Protein AF-A0A7Z1MGP4-F1 (afdb_monomer)

Structure (mmCIF, N/CA/C/O backbone):
data_AF-A0A7Z1MGP4-F1
#
_entry.id   AF-A0A7Z1MGP4-F1
#
loop_
_atom_site.group_PDB
_atom_site.id
_atom_site.type_symbol
_atom_site.label_atom_id
_atom_site.label_alt_id
_atom_site.label_comp_id
_atom_site.label_asym_id
_atom_site.label_entity_id
_atom_site.label_seq_id
_atom_site.pdbx_PDB_ins_code
_atom_site.Cartn_x
_atom_site.Cartn_y
_atom_site.Cartn_z
_atom_site.occupancy
_atom_site.B_iso_or_equiv
_atom_site.auth_seq_id
_atom_site.auth_comp_id
_atom_site.auth_asym_id
_atom_site.auth_atom_id
_atom_site.pdbx_PDB_model_num
ATOM 1 N N . MET A 1 1 ? 76.697 3.543 12.515 1.00 44.34 1 MET A N 1
ATOM 2 C CA . MET A 1 1 ? 75.907 4.426 11.625 1.00 44.34 1 MET A CA 1
ATOM 3 C C . MET A 1 1 ? 74.511 3.838 11.469 1.00 44.34 1 MET A C 1
ATOM 5 O O . MET A 1 1 ? 74.363 2.781 10.874 1.00 44.34 1 MET A O 1
ATOM 9 N N . MET A 1 2 ? 73.523 4.470 12.107 1.00 43.97 2 MET A N 1
ATOM 10 C CA . MET A 1 2 ? 72.135 4.003 12.245 1.00 43.97 2 MET A CA 1
ATOM 11 C C . MET A 1 2 ? 71.319 4.315 10.981 1.00 43.97 2 MET A C 1
ATOM 13 O O . MET A 1 2 ? 71.377 5.438 10.482 1.00 43.97 2 MET A O 1
ATOM 17 N N . LYS A 1 3 ? 70.528 3.358 10.477 1.00 47.66 3 LYS A N 1
ATOM 18 C CA . LYS A 1 3 ? 69.608 3.583 9.349 1.00 47.66 3 LYS A CA 1
ATOM 19 C C . LYS A 1 3 ? 68.230 2.961 9.613 1.00 47.66 3 LYS A C 1
ATOM 21 O O . LYS A 1 3 ? 68.025 1.773 9.429 1.00 47.66 3 LYS A O 1
ATOM 26 N N . LYS A 1 4 ? 67.336 3.852 10.058 1.00 51.22 4 LYS A N 1
ATOM 27 C CA . LYS A 1 4 ? 65.896 3.991 9.766 1.00 51.22 4 LYS A CA 1
ATOM 28 C C . LYS A 1 4 ? 65.010 2.737 9.876 1.00 51.22 4 LYS A C 1
ATOM 30 O O . LYS A 1 4 ? 64.937 1.922 8.967 1.00 51.22 4 LYS A O 1
ATOM 35 N N . TRP A 1 5 ? 64.249 2.700 10.969 1.00 50.66 5 TRP A N 1
ATOM 36 C CA . TRP A 1 5 ? 63.102 1.824 11.191 1.00 50.66 5 TRP A CA 1
ATOM 37 C C . TRP A 1 5 ? 61.924 2.227 10.295 1.00 50.66 5 TRP A C 1
ATOM 39 O O . TRP A 1 5 ? 61.531 3.393 10.255 1.00 50.66 5 TRP A O 1
ATOM 49 N N . ILE A 1 6 ? 61.374 1.248 9.579 1.00 58.31 6 ILE A N 1
ATOM 50 C CA . ILE A 1 6 ? 60.143 1.355 8.797 1.00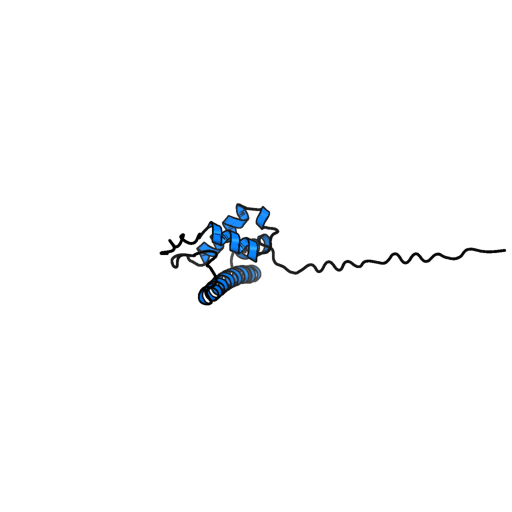 58.31 6 ILE A CA 1
ATOM 51 C C . ILE A 1 6 ? 58.978 1.326 9.790 1.00 58.31 6 ILE A C 1
ATOM 53 O O . ILE A 1 6 ? 58.699 0.294 10.395 1.00 58.31 6 ILE A O 1
ATOM 57 N N . VAL A 1 7 ? 58.306 2.461 9.976 1.00 59.09 7 VAL A N 1
ATOM 58 C CA . VAL A 1 7 ? 57.028 2.509 10.693 1.00 59.09 7 VAL A CA 1
ATOM 59 C C . VAL A 1 7 ? 55.960 1.995 9.730 1.00 59.09 7 VAL A C 1
ATOM 61 O O . VAL A 1 7 ? 55.468 2.733 8.879 1.00 59.09 7 VAL A O 1
ATOM 64 N N . LEU A 1 8 ? 55.641 0.702 9.835 1.00 55.53 8 LEU A N 1
ATOM 65 C CA . LEU A 1 8 ? 54.425 0.123 9.270 1.00 55.53 8 LEU A CA 1
ATOM 66 C C . LEU A 1 8 ? 53.233 0.747 10.011 1.00 55.53 8 LEU A C 1
ATOM 68 O O . LEU A 1 8 ? 52.832 0.292 11.081 1.00 55.53 8 LEU A O 1
ATOM 72 N N . GLY A 1 9 ? 52.681 1.820 9.453 1.00 54.75 9 GLY A N 1
ATOM 73 C CA . GLY A 1 9 ? 51.360 2.295 9.834 1.00 54.75 9 GLY A CA 1
ATOM 74 C C . GLY A 1 9 ? 50.325 1.291 9.343 1.00 54.75 9 GLY A C 1
ATOM 75 O O . GLY A 1 9 ? 49.927 1.345 8.181 1.00 54.75 9 GLY A O 1
ATOM 76 N N . LEU A 1 10 ? 49.899 0.371 10.215 1.00 56.16 10 LEU A N 1
ATOM 77 C CA . LEU A 1 10 ? 48.640 -0.353 10.049 1.00 56.16 10 LEU A CA 1
ATOM 78 C C . LEU A 1 10 ? 47.513 0.688 10.096 1.00 56.16 10 LEU A C 1
ATOM 80 O O . LEU A 1 10 ? 46.954 0.983 11.149 1.00 56.16 10 LEU A O 1
ATOM 84 N N . ALA A 1 11 ? 47.203 1.282 8.945 1.00 61.62 11 ALA A N 1
ATOM 85 C CA . ALA A 1 11 ? 45.916 1.909 8.725 1.00 61.62 11 ALA A CA 1
ATOM 86 C C . ALA A 1 11 ? 44.890 0.779 8.782 1.00 61.62 11 ALA A C 1
ATOM 88 O O . ALA A 1 11 ? 44.711 0.028 7.823 1.00 61.62 11 ALA A O 1
ATOM 89 N N . THR A 1 12 ? 44.304 0.603 9.963 1.00 61.34 12 THR A N 1
ATOM 90 C CA . THR A 1 12 ? 43.199 -0.303 10.228 1.00 61.34 12 THR A CA 1
ATOM 91 C C . THR A 1 12 ? 42.107 0.005 9.215 1.00 61.34 12 THR A C 1
ATOM 93 O O . THR A 1 12 ? 41.378 0.990 9.339 1.00 61.34 12 THR A O 1
ATOM 96 N N . LEU A 1 13 ? 42.043 -0.821 8.172 1.00 58.25 13 LEU A N 1
ATOM 97 C CA . LEU A 1 13 ? 40.920 -0.916 7.260 1.00 58.25 13 LEU A CA 1
ATOM 98 C C . LEU A 1 13 ? 39.720 -1.312 8.119 1.00 58.25 13 LEU A C 1
ATOM 100 O O . LEU A 1 13 ? 39.437 -2.492 8.314 1.00 58.25 13 LEU A O 1
ATOM 104 N N . CYS A 1 14 ? 39.025 -0.320 8.675 1.00 53.53 14 CYS A N 1
ATOM 105 C CA . CYS A 1 14 ? 37.628 -0.470 9.031 1.00 53.53 14 CYS A CA 1
ATOM 106 C C . CYS A 1 14 ? 36.899 -0.731 7.715 1.00 53.53 14 CYS A C 1
ATOM 108 O O . CYS A 1 14 ? 36.381 0.181 7.072 1.00 53.53 14 CYS A O 1
ATOM 110 N N . SER A 1 15 ? 36.911 -1.993 7.294 1.00 56.81 15 SER A N 1
ATOM 111 C CA . SER A 1 15 ? 35.986 -2.550 6.328 1.00 56.81 15 SER A CA 1
ATOM 112 C C . SER A 1 15 ? 34.606 -2.451 6.964 1.00 56.81 15 SER A C 1
ATOM 114 O O . SER A 1 15 ? 34.091 -3.417 7.527 1.00 56.81 15 SER A O 1
ATOM 116 N N . TYR A 1 16 ? 34.029 -1.248 6.928 1.00 59.44 16 TYR A N 1
ATOM 117 C CA . TYR A 1 16 ? 32.603 -1.038 7.079 1.00 59.44 16 TYR A CA 1
ATOM 118 C C . TYR A 1 16 ? 31.972 -1.832 5.950 1.00 59.44 16 TYR A C 1
ATOM 120 O O . TYR A 1 16 ? 31.808 -1.356 4.828 1.00 59.44 16 TYR A O 1
ATOM 128 N N . SER A 1 17 ? 31.682 -3.093 6.242 1.00 58.78 17 SER A N 1
ATOM 129 C CA . SER A 1 17 ? 30.762 -3.876 5.452 1.00 58.78 17 SER A CA 1
ATOM 130 C C . SER A 1 17 ? 29.434 -3.161 5.625 1.00 58.78 17 SER A C 1
ATOM 132 O O . SER A 1 17 ? 28.703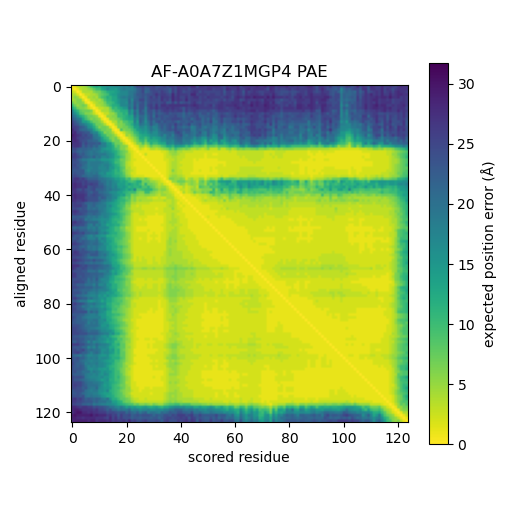 -3.413 6.582 1.00 58.78 17 SER A O 1
ATOM 134 N N . ALA A 1 18 ? 29.160 -2.190 4.754 1.00 60.81 18 ALA A N 1
ATOM 135 C CA . ALA A 1 18 ? 27.813 -1.728 4.534 1.00 60.81 18 ALA A CA 1
ATOM 136 C C . ALA A 1 18 ? 27.066 -2.972 4.062 1.00 60.81 18 ALA A C 1
ATOM 138 O O . ALA A 1 18 ? 27.127 -3.349 2.893 1.00 60.81 18 ALA A O 1
ATOM 139 N N . LEU A 1 19 ? 26.441 -3.674 5.007 1.00 59.75 19 LEU A N 1
ATOM 140 C CA . LEU A 1 19 ? 25.384 -4.615 4.712 1.00 59.75 19 LEU A CA 1
ATOM 141 C C . LEU A 1 19 ? 24.327 -3.767 4.018 1.00 59.75 19 LEU A C 1
ATOM 143 O O . LEU A 1 19 ? 23.497 -3.137 4.670 1.00 59.75 19 LEU A O 1
ATOM 147 N N . ALA A 1 20 ? 24.416 -3.689 2.691 1.00 55.69 20 ALA A N 1
ATOM 148 C CA . ALA A 1 20 ? 23.330 -3.254 1.848 1.00 55.69 20 ALA A CA 1
ATOM 149 C C . ALA A 1 20 ? 22.202 -4.238 2.141 1.00 55.69 20 ALA A C 1
ATOM 151 O O . ALA A 1 20 ? 22.127 -5.325 1.569 1.00 55.69 20 ALA A O 1
ATOM 152 N N . SER A 1 21 ? 21.390 -3.922 3.150 1.00 59.69 21 SER A N 1
ATOM 153 C CA . SER A 1 21 ? 20.214 -4.711 3.442 1.00 59.69 21 SER A CA 1
ATOM 154 C C . SER A 1 21 ? 19.389 -4.651 2.166 1.00 59.69 21 SER A C 1
ATOM 156 O O . SER A 1 21 ? 19.053 -3.550 1.729 1.00 59.69 21 SER A O 1
ATOM 158 N N . ASN A 1 22 ? 19.097 -5.801 1.555 1.00 63.09 22 ASN A N 1
ATOM 159 C CA . ASN A 1 22 ? 18.210 -5.933 0.392 1.00 63.09 22 ASN A CA 1
ATOM 160 C C . ASN A 1 22 ? 16.749 -5.595 0.769 1.00 63.09 22 ASN A C 1
ATOM 162 O O . ASN A 1 22 ? 15.806 -6.304 0.420 1.00 63.09 22 ASN A O 1
ATOM 166 N N . GLN A 1 23 ? 16.546 -4.535 1.551 1.00 80.69 23 GLN A N 1
ATOM 167 C CA . GLN A 1 23 ? 15.245 -4.011 1.894 1.00 80.69 23 GLN A CA 1
ATOM 168 C C . GLN A 1 23 ? 14.719 -3.257 0.683 1.00 80.69 23 GLN A C 1
ATOM 170 O O . GLN A 1 23 ? 15.199 -2.185 0.332 1.00 80.69 23 GLN A O 1
ATOM 175 N N . THR A 1 24 ? 13.713 -3.840 0.041 1.00 91.00 24 THR A N 1
ATOM 176 C CA . THR A 1 24 ? 12.932 -3.157 -0.986 1.00 91.00 24 THR A CA 1
ATOM 177 C C . THR A 1 24 ? 12.312 -1.895 -0.387 1.00 91.00 24 THR A C 1
ATOM 179 O O . THR A 1 24 ? 11.600 -1.959 0.623 1.00 91.00 24 THR A O 1
ATOM 182 N N . THR A 1 25 ? 12.576 -0.754 -1.011 1.00 96.81 25 THR A N 1
ATOM 183 C CA . THR A 1 25 ? 12.013 0.534 -0.601 1.00 96.81 25 THR A CA 1
ATOM 184 C C . THR A 1 25 ? 10.569 0.688 -1.082 1.00 96.81 25 THR A C 1
ATOM 186 O O . THR A 1 25 ? 10.078 -0.100 -1.900 1.00 96.81 25 THR A O 1
ATOM 189 N N . GLY A 1 26 ? 9.871 1.718 -0.601 1.00 96.75 26 GLY A N 1
ATOM 190 C CA . GLY A 1 26 ? 8.543 2.063 -1.106 1.00 96.75 26 GLY A CA 1
ATOM 191 C C . GLY A 1 26 ? 8.552 2.382 -2.607 1.00 96.75 26 GLY A C 1
ATOM 192 O O . GLY A 1 26 ? 7.700 1.921 -3.362 1.00 96.75 26 GLY A O 1
ATOM 193 N N . GLY A 1 27 ? 9.570 3.101 -3.082 1.00 97.00 27 GLY A N 1
ATOM 194 C CA . GLY A 1 27 ? 9.725 3.411 -4.502 1.00 97.00 27 GLY A CA 1
ATOM 195 C C . GLY A 1 27 ? 9.898 2.151 -5.348 1.00 97.00 27 GLY A C 1
ATOM 196 O O . GLY A 1 27 ? 9.258 2.011 -6.390 1.00 97.00 27 GLY A O 1
ATOM 197 N N . GLN A 1 28 ? 10.701 1.195 -4.876 1.00 96.62 28 GLN A N 1
ATOM 198 C CA . GLN A 1 28 ? 10.934 -0.051 -5.600 1.00 96.62 28 GLN A CA 1
ATOM 199 C C . GLN A 1 28 ? 9.676 -0.925 -5.682 1.00 96.62 28 GLN A C 1
ATOM 201 O O . GLN A 1 28 ? 9.400 -1.485 -6.742 1.00 96.62 28 GLN A O 1
ATOM 206 N N . LEU A 1 29 ? 8.872 -0.995 -4.616 1.00 97.12 29 LEU A N 1
ATOM 207 C CA . LEU A 1 29 ? 7.580 -1.682 -4.673 1.00 97.12 29 LEU A CA 1
ATOM 208 C C . LEU A 1 29 ? 6.609 -0.977 -5.636 1.00 97.12 29 LEU A C 1
ATOM 210 O O . LEU A 1 29 ? 5.923 -1.649 -6.399 1.00 97.12 29 LEU A O 1
ATOM 214 N N . ALA A 1 30 ? 6.580 0.359 -5.673 1.00 97.25 30 ALA A N 1
ATOM 215 C CA . ALA A 1 30 ? 5.737 1.092 -6.621 1.00 97.25 30 ALA A CA 1
ATOM 216 C C . ALA A 1 30 ? 6.109 0.802 -8.086 1.00 97.25 30 ALA A C 1
ATOM 218 O O . ALA A 1 30 ? 5.215 0.673 -8.920 1.00 97.25 30 ALA A O 1
ATOM 219 N N . ILE A 1 31 ? 7.402 0.633 -8.389 1.00 95.94 31 ILE A N 1
ATOM 220 C CA . ILE A 1 31 ? 7.871 0.183 -9.711 1.00 95.94 31 ILE A CA 1
ATOM 221 C C . ILE A 1 31 ? 7.309 -1.205 -10.033 1.00 95.94 31 ILE A C 1
ATOM 223 O O . ILE A 1 31 ? 6.848 -1.429 -11.150 1.00 95.94 31 ILE A O 1
ATOM 227 N N . TRP A 1 32 ? 7.306 -2.128 -9.065 1.00 95.94 32 TRP A N 1
ATOM 228 C CA . TRP A 1 32 ? 6.751 -3.469 -9.270 1.00 95.94 32 TRP A CA 1
ATOM 229 C C . TRP A 1 32 ? 5.258 -3.422 -9.597 1.00 95.94 32 TRP A C 1
ATOM 231 O O . TRP A 1 32 ? 4.794 -4.124 -10.489 1.00 95.94 32 TRP A O 1
ATOM 241 N N . CYS A 1 33 ? 4.522 -2.551 -8.909 1.00 95.94 33 CYS A N 1
ATOM 242 C CA . CYS A 1 33 ? 3.089 -2.362 -9.111 1.00 95.94 33 CYS A CA 1
ATOM 243 C C . CYS A 1 33 ? 2.737 -1.679 -10.441 1.00 95.94 33 CYS A C 1
ATOM 245 O O . CYS A 1 33 ? 1.604 -1.771 -10.897 1.00 95.94 33 CYS A O 1
ATOM 247 N N . GLN A 1 34 ? 3.692 -0.986 -11.062 1.00 95.44 34 GLN A N 1
ATOM 248 C CA . GLN A 1 34 ? 3.517 -0.263 -12.325 1.00 95.44 34 GLN A CA 1
ATOM 249 C C . GLN A 1 34 ? 4.141 -1.004 -13.508 1.00 95.44 34 GLN A C 1
ATOM 251 O O . GLN A 1 34 ? 4.396 -0.390 -14.546 1.00 95.44 34 GLN A O 1
ATOM 256 N N . ALA A 1 35 ? 4.431 -2.298 -13.365 1.00 85.69 35 ALA A N 1
ATOM 257 C CA . ALA A 1 35 ? 5.195 -3.068 -14.334 1.00 85.69 35 ALA A CA 1
ATOM 258 C C . ALA A 1 35 ? 4.430 -3.368 -15.639 1.00 85.69 35 ALA A C 1
ATOM 260 O O . ALA A 1 35 ? 4.464 -4.487 -16.109 1.00 85.69 35 ALA A O 1
ATOM 261 N N . GLY A 1 36 ? 3.800 -2.382 -16.283 1.00 76.69 36 GLY A N 1
ATOM 262 C CA . GLY A 1 36 ? 3.359 -2.426 -17.679 1.00 76.69 36 GLY A CA 1
ATOM 263 C C . GLY A 1 36 ? 2.541 -3.666 -18.082 1.00 76.69 36 GLY A C 1
ATOM 264 O O . GLY A 1 36 ? 1.917 -4.313 -17.253 1.00 76.69 36 GLY A O 1
ATOM 265 N N . PRO A 1 37 ? 2.500 -4.019 -19.378 1.00 74.56 37 PRO A N 1
ATOM 266 C CA . PRO A 1 37 ? 1.702 -5.151 -19.833 1.00 74.56 37 PRO A CA 1
ATOM 267 C C . PRO A 1 37 ? 2.323 -6.493 -19.414 1.00 74.56 37 PRO A C 1
ATOM 269 O O . PRO A 1 37 ? 3.515 -6.733 -19.637 1.00 74.56 37 PRO A O 1
ATOM 272 N N . LEU A 1 38 ? 1.474 -7.399 -18.919 1.00 80.69 38 LEU A N 1
ATOM 273 C CA . LEU A 1 38 ? 1.795 -8.770 -18.490 1.00 80.69 38 LEU A CA 1
ATOM 274 C C . LEU A 1 38 ? 2.379 -9.678 -19.584 1.00 80.69 38 LEU A C 1
ATOM 276 O O . LEU A 1 38 ? 2.951 -10.722 -19.282 1.00 80.69 38 LEU A O 1
ATOM 280 N N . SER A 1 39 ? 2.273 -9.281 -20.856 1.00 71.25 39 SER A N 1
ATOM 281 C CA . SER A 1 39 ? 2.836 -10.019 -22.001 1.00 71.25 39 SER A CA 1
ATOM 282 C C . SER A 1 39 ? 4.353 -10.235 -21.918 1.00 71.25 39 SER A C 1
ATOM 284 O O . SER A 1 39 ? 4.887 -11.120 -22.583 1.00 71.25 39 SER A O 1
ATOM 286 N N . LYS A 1 40 ? 5.064 -9.450 -21.097 1.00 83.38 40 LYS A N 1
ATOM 287 C CA . LYS A 1 40 ? 6.493 -9.639 -20.831 1.00 83.38 40 LYS A CA 1
ATOM 288 C C . LYS A 1 40 ? 6.675 -10.466 -19.550 1.00 83.38 40 LYS A C 1
ATOM 290 O O . LYS A 1 40 ? 6.238 -10.014 -18.493 1.00 83.38 40 LYS A O 1
ATOM 295 N N . PRO A 1 41 ? 7.400 -11.602 -19.572 1.00 86.69 41 PRO A N 1
ATOM 296 C CA . PRO A 1 41 ? 7.592 -12.441 -18.381 1.00 86.69 41 PRO A CA 1
ATOM 297 C C . PRO A 1 41 ? 8.159 -11.695 -17.163 1.00 86.69 41 PRO A C 1
ATOM 299 O O . PRO A 1 41 ? 7.775 -11.957 -16.025 1.00 86.69 41 PRO A O 1
ATOM 302 N N . HIS A 1 42 ? 9.051 -10.725 -17.394 1.00 88.44 42 HIS A N 1
ATOM 303 C CA . HIS A 1 42 ? 9.591 -9.874 -16.333 1.00 88.44 42 HIS A CA 1
ATOM 304 C C . HIS A 1 42 ? 8.504 -9.032 -15.649 1.00 88.44 42 HIS A C 1
ATOM 306 O O . HIS A 1 42 ? 8.456 -8.969 -14.424 1.00 88.44 42 HIS A O 1
ATOM 312 N N . ASN A 1 43 ? 7.602 -8.449 -16.436 1.00 88.75 43 ASN A N 1
ATOM 313 C CA . ASN A 1 43 ? 6.495 -7.635 -15.949 1.00 88.75 43 ASN A CA 1
ATOM 314 C C . ASN A 1 43 ? 5.513 -8.465 -15.120 1.00 88.75 43 ASN A C 1
ATOM 316 O O . ASN A 1 43 ? 5.163 -8.064 -14.016 1.00 88.75 43 ASN A O 1
ATOM 320 N N . ALA A 1 44 ? 5.169 -9.667 -15.593 1.00 88.88 44 ALA A N 1
ATOM 321 C CA . ALA A 1 44 ? 4.315 -10.590 -14.848 1.00 88.88 44 ALA A CA 1
ATOM 322 C C . ALA A 1 44 ? 4.898 -10.955 -13.474 1.00 88.88 44 ALA A C 1
ATOM 324 O O . ALA A 1 44 ? 4.179 -10.997 -12.477 1.00 88.88 44 ALA A O 1
ATOM 325 N N . ARG A 1 45 ? 6.220 -11.160 -13.394 1.00 92.00 45 ARG A N 1
ATOM 326 C CA . ARG A 1 45 ? 6.903 -11.408 -12.117 1.00 92.00 45 ARG A CA 1
ATOM 327 C C . ARG A 1 45 ? 6.830 -10.203 -11.179 1.00 92.00 45 ARG A C 1
ATOM 329 O O . ARG A 1 45 ? 6.621 -10.387 -9.982 1.00 92.00 45 ARG A O 1
ATOM 336 N N . LEU A 1 46 ? 7.043 -8.996 -11.697 1.00 93.62 46 LEU A N 1
ATOM 337 C CA . LEU A 1 46 ? 6.992 -7.771 -10.901 1.00 93.62 46 LEU A CA 1
ATOM 338 C C . LEU A 1 46 ? 5.574 -7.488 -10.391 1.00 93.62 46 LEU A C 1
ATOM 340 O O . LEU A 1 46 ? 5.392 -7.271 -9.194 1.00 93.62 46 LEU A O 1
ATOM 344 N N . GLU A 1 47 ? 4.572 -7.581 -11.262 1.00 91.31 47 GLU A N 1
ATOM 345 C CA . GLU A 1 47 ? 3.171 -7.382 -10.892 1.00 91.31 47 GLU A CA 1
ATOM 346 C C . GLU A 1 47 ? 2.709 -8.432 -9.872 1.00 91.31 47 GLU A C 1
ATOM 348 O O . GLU A 1 47 ? 2.118 -8.087 -8.848 1.00 91.31 47 GLU A O 1
ATOM 353 N N . GLY A 1 48 ? 3.057 -9.706 -10.087 1.00 93.06 48 GLY A N 1
ATOM 354 C CA . GLY A 1 48 ? 2.807 -10.774 -9.117 1.00 93.06 48 GLY A CA 1
ATOM 355 C C . GLY A 1 48 ? 3.487 -10.512 -7.769 1.00 93.06 48 GLY A C 1
ATOM 356 O O . GLY A 1 48 ? 2.883 -10.729 -6.721 1.00 93.06 48 GLY A O 1
ATOM 357 N N . GLY A 1 49 ? 4.711 -9.975 -7.784 1.00 95.06 49 GLY A N 1
ATOM 358 C CA . GLY A 1 49 ? 5.430 -9.555 -6.581 1.00 95.06 49 GLY A CA 1
ATOM 359 C C . GLY A 1 49 ? 4.737 -8.414 -5.831 1.00 95.06 49 GLY A C 1
ATOM 360 O O . GLY A 1 49 ? 4.615 -8.479 -4.609 1.00 95.06 49 GLY A O 1
ATOM 361 N N . CYS A 1 50 ? 4.244 -7.395 -6.542 1.00 96.69 50 CYS A N 1
ATOM 362 C CA . CYS A 1 50 ? 3.464 -6.313 -5.937 1.00 96.69 50 CYS A CA 1
ATOM 363 C C . CYS A 1 50 ? 2.160 -6.832 -5.317 1.00 96.69 50 CYS A C 1
ATOM 365 O O . CYS A 1 50 ? 1.894 -6.582 -4.139 1.00 96.69 50 CYS A O 1
ATOM 367 N N . ASN A 1 51 ? 1.370 -7.582 -6.092 1.00 95.88 51 ASN A N 1
ATOM 368 C CA . ASN A 1 51 ? 0.085 -8.109 -5.641 1.00 95.88 51 ASN A CA 1
ATOM 369 C C . ASN A 1 51 ? 0.249 -9.036 -4.437 1.00 95.88 51 ASN A C 1
ATOM 371 O O . ASN A 1 51 ? -0.422 -8.844 -3.424 1.00 95.88 51 ASN A O 1
ATOM 375 N N . GLY A 1 52 ? 1.187 -9.984 -4.515 1.00 96.25 52 GLY A N 1
ATOM 376 C CA . GLY A 1 52 ? 1.476 -10.904 -3.419 1.00 96.25 52 GLY A CA 1
ATOM 377 C C . GLY A 1 52 ? 1.935 -10.178 -2.156 1.00 96.25 52 GLY A C 1
ATOM 378 O O . GLY A 1 52 ? 1.480 -10.509 -1.063 1.00 96.25 52 GLY A O 1
ATOM 379 N N . TYR A 1 53 ? 2.778 -9.148 -2.291 1.00 97.56 53 TYR A N 1
ATOM 380 C CA . TYR A 1 53 ? 3.222 -8.364 -1.142 1.00 97.56 53 TYR A CA 1
ATOM 381 C C . TYR A 1 53 ? 2.070 -7.600 -0.476 1.00 97.56 53 TYR A C 1
ATOM 383 O O . TYR A 1 53 ? 1.919 -7.677 0.742 1.00 97.56 53 TYR A O 1
ATOM 391 N N . LEU A 1 54 ? 1.250 -6.876 -1.247 1.00 97.75 54 LEU A N 1
ATOM 392 C CA . LEU A 1 54 ? 0.136 -6.099 -0.690 1.00 97.75 54 LEU A CA 1
ATOM 393 C C . LEU A 1 54 ? -0.938 -6.998 -0.070 1.00 97.75 54 LEU A C 1
ATOM 395 O O . LEU A 1 54 ? -1.423 -6.696 1.018 1.00 97.75 54 LEU A O 1
ATOM 399 N N . MET A 1 55 ? -1.274 -8.112 -0.723 1.00 97.38 55 MET A N 1
ATOM 400 C CA . MET A 1 55 ? -2.227 -9.090 -0.198 1.00 97.38 55 MET A CA 1
ATOM 401 C C . MET A 1 55 ? -1.717 -9.704 1.109 1.00 97.38 55 MET A C 1
ATOM 403 O O . MET A 1 55 ? -2.397 -9.611 2.127 1.00 97.38 55 MET A O 1
ATOM 407 N N . GLY A 1 56 ? -0.483 -10.220 1.123 1.00 97.62 56 GLY A N 1
ATOM 408 C CA . GLY A 1 56 ? 0.104 -10.808 2.327 1.00 97.62 56 GLY A CA 1
ATOM 409 C C . GLY A 1 56 ? 0.260 -9.802 3.472 1.00 97.62 56 GLY A C 1
ATOM 410 O O . GLY A 1 56 ? 0.076 -10.158 4.634 1.00 97.62 56 GLY A O 1
ATOM 411 N N . PHE A 1 57 ? 0.545 -8.532 3.164 1.00 97.94 57 PHE A N 1
ATOM 412 C CA . PHE A 1 57 ? 0.592 -7.460 4.159 1.00 97.94 57 PHE A CA 1
ATOM 413 C C . PHE A 1 57 ? -0.779 -7.221 4.812 1.00 97.94 57 PHE A C 1
ATOM 415 O O . PHE A 1 57 ? -0.871 -7.147 6.038 1.00 97.94 57 PHE A O 1
ATOM 422 N N . ILE A 1 58 ? -1.843 -7.133 4.007 1.00 97.69 58 ILE A N 1
ATOM 423 C CA . ILE A 1 58 ? -3.217 -6.920 4.488 1.00 97.69 58 ILE A CA 1
ATOM 424 C C . ILE A 1 58 ? -3.709 -8.129 5.289 1.00 97.69 58 ILE A C 1
ATOM 426 O O . ILE A 1 58 ? -4.269 -7.955 6.368 1.00 97.69 58 ILE A O 1
ATOM 430 N N . GLU A 1 59 ? 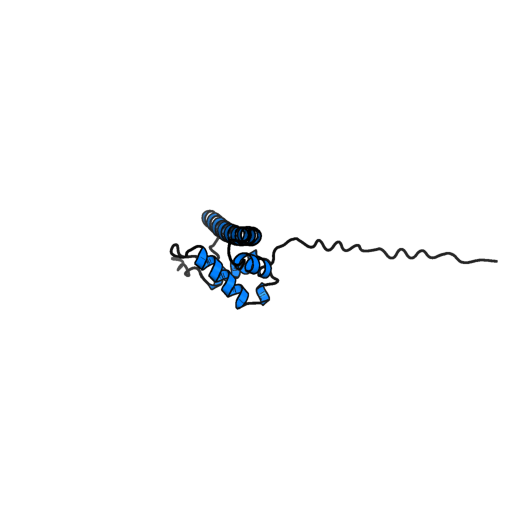-3.459 -9.349 4.815 1.00 97.50 59 GLU A N 1
ATOM 431 C CA . GLU A 1 59 ? -3.829 -10.569 5.539 1.00 97.50 59 GLU A CA 1
ATOM 432 C C . GLU A 1 59 ? -3.094 -10.672 6.876 1.00 97.50 59 GLU A C 1
ATOM 434 O O . GLU A 1 59 ? -3.719 -10.923 7.904 1.00 97.50 59 GLU A O 1
ATOM 439 N N . SER A 1 60 ? -1.785 -10.396 6.898 1.00 97.88 60 SER A N 1
ATOM 440 C CA . SER A 1 60 ? -0.991 -10.376 8.137 1.00 97.88 60 SER A CA 1
ATOM 441 C C . SER A 1 60 ? -1.529 -9.358 9.145 1.00 97.88 60 SER A C 1
ATOM 443 O O . SER A 1 60 ? -1.565 -9.620 10.347 1.00 97.88 60 SER A O 1
ATOM 445 N N . HIS A 1 61 ? -1.978 -8.197 8.663 1.00 97.19 61 HIS A N 1
ATOM 446 C CA . HIS A 1 61 ? -2.638 -7.193 9.493 1.00 97.19 61 HIS A CA 1
ATOM 447 C C . HIS A 1 61 ? -3.991 -7.685 10.028 1.00 97.19 61 HIS A C 1
ATOM 449 O O . HIS A 1 61 ? -4.252 -7.530 11.219 1.00 97.19 61 HIS A O 1
ATOM 455 N N . GLY A 1 62 ? -4.803 -8.353 9.205 1.00 96.25 62 GLY A N 1
ATOM 456 C CA . GLY A 1 62 ? -6.042 -9.006 9.638 1.00 96.25 62 GLY A CA 1
ATOM 457 C C . GLY A 1 62 ? -5.813 -10.083 10.706 1.00 96.25 62 GLY A C 1
ATOM 458 O O . GLY A 1 62 ? -6.490 -10.086 11.733 1.00 96.25 62 GLY A O 1
ATOM 459 N N . PHE A 1 63 ? -4.803 -10.943 10.533 1.00 97.94 63 PHE A N 1
ATOM 460 C CA . PHE A 1 63 ? -4.406 -11.924 11.551 1.00 97.94 63 PHE A CA 1
ATOM 461 C C . PHE A 1 63 ? -3.968 -11.255 12.856 1.00 97.94 63 PHE A C 1
ATOM 463 O O . PHE A 1 63 ? -4.354 -11.699 13.935 1.00 97.94 63 PHE A O 1
ATOM 470 N N . SER A 1 64 ? -3.202 -10.166 12.769 1.00 96.94 64 SER A N 1
ATOM 471 C CA . SER A 1 64 ? -2.795 -9.385 13.940 1.00 96.94 64 SER A CA 1
ATOM 472 C C . SER A 1 64 ? -4.002 -8.817 14.698 1.00 96.94 64 SER A C 1
ATOM 474 O O . SER A 1 64 ? -4.045 -8.899 15.927 1.00 96.94 64 SER A O 1
ATOM 476 N N . GLN A 1 65 ? -5.017 -8.314 13.989 1.00 95.62 65 GLN A N 1
ATOM 477 C CA . GLN A 1 65 ? -6.268 -7.852 14.600 1.00 95.62 65 GLN A CA 1
ATOM 478 C C . GLN A 1 65 ? -7.054 -8.988 15.261 1.00 95.62 65 GLN A C 1
ATOM 480 O O . GLN A 1 65 ? -7.567 -8.817 16.365 1.00 95.62 65 GLN A O 1
ATOM 485 N N . ALA A 1 66 ? -7.108 -10.166 14.634 1.00 95.44 66 ALA A N 1
ATOM 486 C CA . ALA A 1 66 ? -7.756 -11.344 15.214 1.00 95.44 66 ALA A CA 1
ATOM 487 C C . ALA A 1 66 ? -7.090 -11.806 16.527 1.00 95.44 66 ALA A C 1
ATOM 489 O O . ALA A 1 66 ? -7.732 -12.454 17.349 1.00 95.44 66 ALA A O 1
ATOM 490 N N . GLN A 1 67 ? -5.825 -11.435 16.754 1.00 97.12 67 GLN A N 1
ATOM 491 C CA . GLN A 1 67 ? -5.104 -11.646 18.015 1.00 97.12 67 GLN A CA 1
ATOM 492 C C . GLN A 1 67 ? -5.327 -10.526 19.050 1.00 97.12 67 GLN A C 1
ATOM 494 O O . GLN A 1 67 ? -4.715 -10.544 20.114 1.00 97.12 67 GLN A O 1
ATOM 499 N N . GLY A 1 68 ? -6.195 -9.552 18.762 1.00 94.94 68 GLY A N 1
ATOM 500 C CA . GLY A 1 68 ? -6.542 -8.453 19.665 1.00 94.94 68 GLY A CA 1
ATOM 501 C C . GLY A 1 68 ? -5.689 -7.192 19.511 1.00 94.94 68 GLY A C 1
ATOM 502 O O . GLY A 1 68 ? -5.857 -6.254 20.291 1.00 94.94 68 GLY A O 1
ATOM 503 N N . ASN A 1 69 ? -4.791 -7.125 18.521 1.00 94.62 69 ASN A N 1
ATOM 504 C CA . ASN A 1 69 ? -4.052 -5.892 18.248 1.00 94.62 69 ASN A CA 1
ATOM 505 C C . ASN A 1 69 ? -4.960 -4.836 17.603 1.00 94.62 69 ASN A C 1
ATOM 507 O O . ASN A 1 69 ? -5.854 -5.147 16.816 1.00 94.62 69 ASN A O 1
ATOM 511 N N . ALA A 1 70 ? -4.702 -3.562 17.902 1.00 94.19 70 ALA A N 1
ATOM 512 C CA . ALA A 1 70 ? -5.472 -2.459 17.339 1.00 94.19 70 ALA A CA 1
ATOM 513 C C . ALA A 1 70 ? -5.289 -2.344 15.814 1.00 94.19 70 ALA A C 1
ATOM 515 O O . ALA A 1 70 ? -4.173 -2.410 15.290 1.00 94.19 70 ALA A O 1
ATOM 516 N N . ALA A 1 71 ? -6.392 -2.106 15.103 1.00 95.50 71 ALA A N 1
ATOM 517 C CA . ALA A 1 71 ? -6.381 -1.876 13.666 1.00 95.50 71 ALA A CA 1
ATOM 518 C C . ALA A 1 71 ? -5.710 -0.535 13.327 1.00 95.50 71 ALA A C 1
ATOM 520 O O . ALA A 1 71 ? -6.185 0.531 13.712 1.00 95.50 71 ALA A O 1
ATOM 521 N N . LEU A 1 72 ? -4.611 -0.585 12.571 1.00 96.69 72 LEU A N 1
ATOM 522 C CA . LEU A 1 72 ? -3.975 0.622 12.024 1.00 96.69 72 LEU A CA 1
ATOM 523 C C . LEU A 1 72 ? -4.798 1.283 10.899 1.00 96.69 72 LEU A C 1
ATOM 525 O O . LEU A 1 72 ? -4.771 2.500 10.757 1.00 96.69 72 LEU A O 1
ATOM 529 N N . PHE A 1 73 ? -5.512 0.493 10.097 1.00 97.56 73 PHE A N 1
ATOM 530 C CA . PHE A 1 73 ? -6.336 0.934 8.968 1.00 97.56 73 PHE A CA 1
ATOM 531 C C . PHE A 1 73 ? -7.504 -0.042 8.766 1.00 97.56 73 PHE A C 1
ATOM 533 O O . PHE A 1 73 ? -7.430 -1.186 9.213 1.00 97.56 73 PHE A O 1
ATOM 540 N N . CYS A 1 74 ? -8.571 0.402 8.101 1.00 96.81 74 CYS A N 1
ATOM 541 C CA . CYS A 1 74 ? -9.815 -0.353 7.945 1.00 96.81 74 CYS A CA 1
ATOM 542 C C . CYS A 1 74 ? -10.287 -0.305 6.489 1.00 96.81 74 CYS A C 1
ATOM 544 O O . CYS A 1 74 ? -11.004 0.612 6.093 1.00 96.81 74 CYS A O 1
ATOM 546 N N . ILE A 1 75 ? -9.860 -1.283 5.687 1.00 96.81 75 ILE A N 1
ATOM 547 C CA . ILE A 1 75 ? -10.221 -1.373 4.266 1.00 96.81 75 ILE A CA 1
ATOM 548 C C . ILE A 1 75 ? -11.651 -1.928 4.150 1.00 96.81 75 ILE A C 1
ATOM 550 O O . ILE A 1 75 ? -11.889 -3.020 4.662 1.00 96.81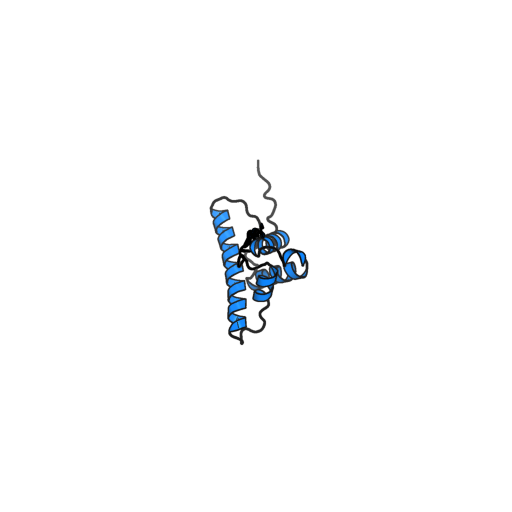 75 ILE A O 1
ATOM 554 N N . PRO A 1 76 ? -12.594 -1.229 3.493 1.00 96.44 76 PRO A N 1
ATOM 555 C CA . PRO A 1 76 ? -13.925 -1.774 3.234 1.00 96.44 76 PRO A CA 1
ATOM 556 C C . PRO A 1 76 ? -13.874 -3.019 2.338 1.00 96.44 76 PRO A C 1
ATOM 558 O O . PRO A 1 76 ? -13.107 -3.052 1.376 1.00 96.44 76 PRO A O 1
ATOM 561 N N . ASP A 1 77 ? -14.760 -3.989 2.578 1.00 94.75 77 ASP A N 1
ATOM 562 C CA . ASP A 1 77 ? -14.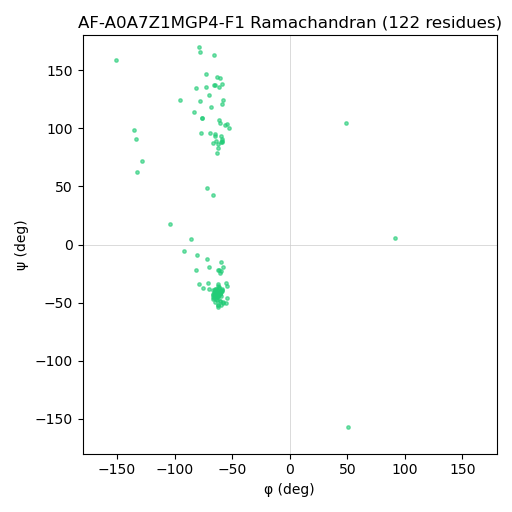845 -5.229 1.783 1.00 94.75 77 ASP A CA 1
ATOM 563 C C . ASP A 1 77 ? -15.137 -4.978 0.294 1.00 94.75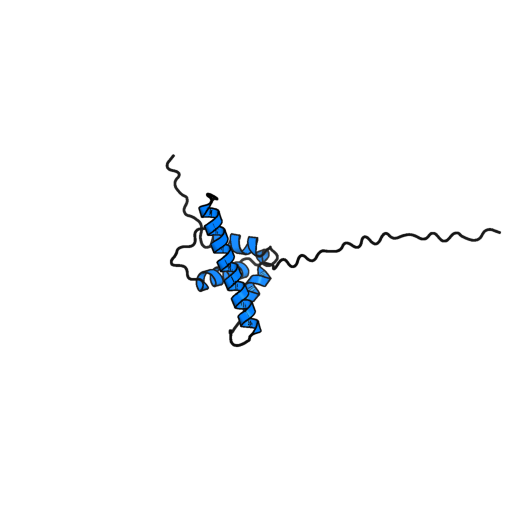 77 ASP A C 1
ATOM 565 O O . ASP A 1 77 ? -14.806 -5.796 -0.562 1.00 94.75 77 ASP A O 1
ATOM 569 N N . SER A 1 78 ? -15.732 -3.827 -0.033 1.00 96.38 78 SER A N 1
ATOM 570 C CA . SER A 1 78 ? -16.000 -3.414 -1.412 1.00 96.38 78 SER A CA 1
ATOM 571 C C . SER A 1 78 ? -14.745 -3.017 -2.195 1.00 96.38 78 SER A C 1
ATOM 573 O O . SER A 1 78 ? -14.836 -2.856 -3.408 1.00 96.38 78 SER A O 1
ATOM 575 N N . VAL A 1 79 ? -13.592 -2.823 -1.538 1.00 97.19 79 VAL A N 1
ATOM 576 C CA . VAL A 1 79 ? -12.357 -2.376 -2.196 1.00 97.19 79 VAL A CA 1
ATOM 577 C C . VAL A 1 79 ? -11.622 -3.558 -2.832 1.00 97.19 79 VAL A C 1
ATOM 579 O O . VAL A 1 79 ? -11.056 -4.444 -2.175 1.00 97.19 79 VAL A O 1
ATOM 582 N N . SER A 1 80 ? -11.561 -3.530 -4.158 1.00 97.00 80 SER A N 1
ATOM 583 C CA . SER A 1 80 ? -10.863 -4.522 -4.967 1.00 97.00 80 SER A CA 1
ATOM 584 C C . SER A 1 80 ? -9.345 -4.506 -4.740 1.00 97.00 80 SER A C 1
ATOM 586 O O . SER A 1 80 ? -8.756 -3.557 -4.215 1.00 97.00 80 SER A O 1
ATOM 588 N N . GLN A 1 81 ? -8.669 -5.578 -5.157 1.00 94.25 81 GLN A N 1
ATOM 589 C CA . GLN A 1 81 ? -7.205 -5.631 -5.125 1.00 94.25 81 GLN A CA 1
ATOM 590 C C . GLN A 1 81 ? -6.578 -4.554 -6.028 1.00 94.25 81 GLN A C 1
ATOM 592 O O . GLN A 1 81 ? -5.600 -3.918 -5.640 1.00 94.25 81 GLN A O 1
ATOM 597 N N . THR A 1 82 ? -7.163 -4.299 -7.200 1.00 94.88 82 THR A N 1
ATOM 598 C CA . THR A 1 82 ? -6.696 -3.262 -8.131 1.00 94.88 82 THR A CA 1
ATOM 599 C C . THR A 1 82 ? -6.777 -1.869 -7.511 1.00 94.88 82 THR A C 1
ATOM 601 O O . THR A 1 82 ? -5.823 -1.101 -7.615 1.00 94.88 82 THR A O 1
ATOM 604 N N . GLU A 1 83 ? -7.861 -1.549 -6.801 1.00 97.38 83 GLU A N 1
ATOM 605 C CA . GLU A 1 83 ? -7.990 -0.267 -6.096 1.00 97.38 83 GLU A CA 1
ATOM 606 C C . GLU A 1 83 ? -6.957 -0.121 -4.974 1.00 97.38 83 GLU A C 1
ATOM 608 O O . GLU A 1 83 ? -6.381 0.955 -4.806 1.00 97.38 83 GLU A O 1
ATOM 613 N N . ARG A 1 84 ? -6.649 -1.201 -4.244 1.00 97.00 84 ARG A N 1
ATOM 614 C CA . ARG A 1 84 ? -5.586 -1.208 -3.222 1.00 97.00 84 ARG A CA 1
ATOM 615 C C . ARG A 1 84 ? -4.208 -0.933 -3.823 1.00 97.00 84 ARG A C 1
ATOM 617 O O . ARG A 1 84 ? -3.462 -0.108 -3.293 1.00 97.00 84 ARG A O 1
ATOM 624 N N . VAL A 1 85 ? -3.883 -1.580 -4.942 1.00 97.25 85 VAL A N 1
ATOM 625 C CA . VAL A 1 85 ? -2.638 -1.340 -5.689 1.00 97.25 85 VAL A CA 1
ATOM 626 C C . VAL A 1 85 ? -2.571 0.112 -6.167 1.00 97.25 85 VAL A C 1
ATOM 628 O O . VAL A 1 85 ? -1.570 0.792 -5.931 1.00 97.25 85 VAL A O 1
ATOM 631 N N . GLN A 1 86 ? -3.646 0.616 -6.779 1.00 98.00 86 GLN A N 1
ATOM 632 C CA . GLN A 1 86 ? -3.693 1.987 -7.284 1.00 98.00 86 GLN A CA 1
ATOM 633 C C . GLN A 1 86 ? -3.569 3.016 -6.155 1.00 98.00 86 GLN A C 1
ATOM 635 O O . GLN A 1 86 ? -2.822 3.983 -6.286 1.00 98.00 86 GLN A O 1
ATOM 640 N N . THR A 1 87 ? -4.220 2.769 -5.014 1.00 98.19 87 THR A N 1
ATOM 641 C CA . THR A 1 87 ? -4.101 3.596 -3.803 1.00 98.19 87 THR A CA 1
ATOM 642 C C . THR A 1 87 ? -2.640 3.751 -3.385 1.00 98.19 87 THR A C 1
ATOM 644 O O . THR A 1 87 ? -2.179 4.859 -3.104 1.00 98.19 87 THR A O 1
ATOM 647 N N . TYR A 1 88 ? -1.890 2.647 -3.369 1.00 98.44 88 TYR A N 1
ATOM 648 C CA . TYR A 1 88 ? -0.476 2.665 -3.015 1.00 98.44 88 TYR A CA 1
ATOM 649 C C . TYR A 1 88 ? 0.381 3.423 -4.042 1.00 98.44 88 TYR A C 1
ATOM 651 O O . TYR A 1 88 ? 1.206 4.261 -3.666 1.00 98.44 88 TYR A O 1
ATOM 659 N N . ILE A 1 89 ? 0.162 3.176 -5.337 1.00 98.19 89 ILE A N 1
ATOM 660 C CA . ILE A 1 89 ? 0.854 3.879 -6.426 1.00 98.19 89 ILE A CA 1
ATOM 661 C C . ILE A 1 89 ? 0.629 5.394 -6.325 1.00 98.19 89 ILE A C 1
ATOM 663 O O . ILE A 1 89 ? 1.589 6.172 -6.358 1.00 98.19 89 ILE A O 1
ATOM 667 N N . ASP A 1 90 ? -0.625 5.814 -6.163 1.00 98.38 90 ASP A N 1
ATOM 668 C CA . ASP A 1 90 ? -0.999 7.222 -6.061 1.00 98.38 90 ASP A CA 1
ATOM 669 C C . ASP A 1 90 ? -0.397 7.878 -4.819 1.00 98.38 90 ASP A C 1
ATOM 671 O O . ASP A 1 90 ? 0.057 9.024 -4.886 1.00 98.38 90 ASP A O 1
ATOM 675 N N . PHE A 1 91 ? -0.345 7.153 -3.698 1.00 98.56 91 PHE A N 1
ATOM 676 C CA . PHE A 1 91 ? 0.314 7.620 -2.485 1.00 98.56 91 PHE A CA 1
A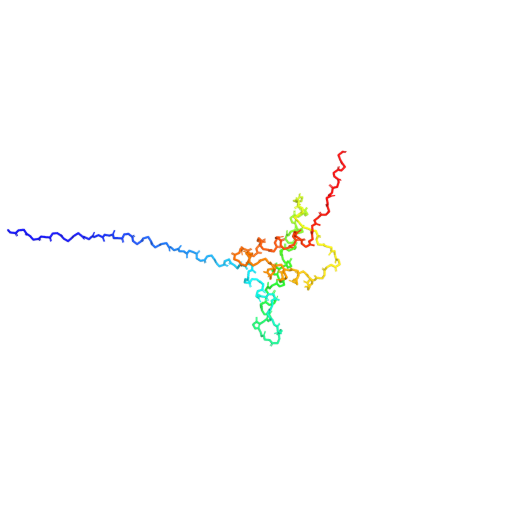TOM 677 C C . PHE A 1 91 ? 1.803 7.901 -2.726 1.00 98.56 91 PHE A C 1
ATOM 679 O O . PHE A 1 91 ? 2.249 9.015 -2.455 1.00 98.56 91 PHE A O 1
ATOM 686 N N . ILE A 1 92 ? 2.559 6.952 -3.289 1.00 98.38 92 ILE A N 1
ATOM 687 C CA . ILE A 1 92 ? 3.996 7.133 -3.566 1.00 98.38 92 ILE A CA 1
ATOM 688 C C . ILE A 1 92 ? 4.244 8.264 -4.571 1.00 98.38 92 ILE A C 1
ATOM 690 O O . ILE A 1 92 ? 5.225 9.002 -4.459 1.00 98.38 92 ILE A O 1
ATOM 694 N N . LYS A 1 93 ? 3.353 8.430 -5.555 1.00 98.00 93 LYS A N 1
ATOM 695 C CA . LYS A 1 93 ? 3.434 9.526 -6.528 1.00 98.00 93 LYS A CA 1
ATOM 696 C C . LYS A 1 93 ? 3.258 10.895 -5.865 1.00 98.00 93 LYS A C 1
ATOM 698 O O . LYS A 1 93 ? 3.977 11.825 -6.217 1.00 98.00 93 LYS A O 1
ATOM 703 N N . LYS A 1 94 ? 2.310 11.015 -4.929 1.00 98.56 94 LYS A N 1
ATOM 704 C CA . LYS A 1 94 ? 1.983 12.270 -4.228 1.00 98.56 94 LYS A CA 1
ATOM 705 C C . LYS A 1 94 ? 2.923 12.585 -3.059 1.00 98.56 94 LYS A C 1
ATOM 707 O O . LYS A 1 94 ? 3.010 13.743 -2.678 1.00 98.56 94 LYS A O 1
ATOM 712 N N . ASN A 1 95 ? 3.602 11.580 -2.507 1.00 98.38 95 ASN A N 1
ATOM 713 C CA . ASN A 1 95 ? 4.448 11.701 -1.317 1.00 98.38 95 ASN A CA 1
ATOM 714 C C . ASN A 1 95 ? 5.842 11.106 -1.617 1.00 98.38 95 ASN A C 1
ATOM 716 O O . ASN A 1 95 ? 6.151 9.987 -1.187 1.00 98.38 95 ASN A O 1
ATOM 720 N N . PRO A 1 96 ? 6.672 11.788 -2.434 1.00 97.88 96 PRO A N 1
ATOM 721 C CA . PRO A 1 96 ? 7.946 11.253 -2.914 1.00 97.88 96 PRO A CA 1
ATOM 722 C C . PRO A 1 96 ? 8.951 10.941 -1.797 1.00 97.88 96 PRO A C 1
ATOM 724 O O . PRO A 1 96 ? 9.816 10.095 -2.000 1.00 97.88 96 PRO A O 1
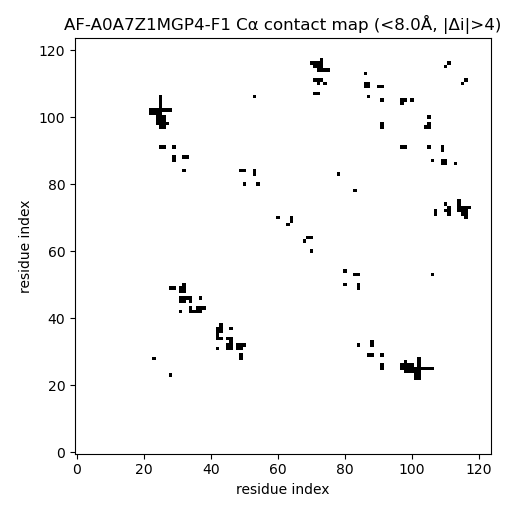ATOM 727 N N . GLU A 1 97 ? 8.823 11.552 -0.620 1.00 97.81 97 GLU A N 1
ATOM 728 C CA . GLU A 1 97 ? 9.633 11.259 0.564 1.00 97.81 97 GLU A CA 1
ATOM 729 C C . GLU A 1 97 ? 9.498 9.802 1.037 1.00 97.81 97 GLU A C 1
ATOM 731 O O . GLU A 1 97 ? 10.433 9.249 1.612 1.00 97.81 97 GLU A O 1
ATOM 736 N N . PHE A 1 98 ? 8.384 9.128 0.726 1.00 98.19 98 PHE A N 1
ATOM 737 C CA . PHE A 1 98 ? 8.189 7.716 1.068 1.00 98.19 98 PHE A CA 1
ATOM 738 C C . PHE A 1 98 ? 8.886 6.751 0.103 1.00 98.19 98 PHE A C 1
ATOM 740 O O . PHE A 1 98 ? 8.962 5.555 0.402 1.00 98.19 98 PHE A O 1
ATOM 747 N N . LYS A 1 99 ? 9.432 7.232 -1.024 1.00 97.38 99 LYS A N 1
ATOM 748 C CA . LYS A 1 99 ? 10.135 6.380 -1.998 1.00 97.38 99 LYS A CA 1
ATOM 749 C C . LYS A 1 99 ? 11.363 5.706 -1.401 1.00 97.38 99 LYS A C 1
ATOM 751 O O . LYS A 1 99 ? 11.592 4.537 -1.694 1.00 97.38 99 LYS A O 1
ATOM 756 N N . GLU A 1 100 ? 12.082 6.408 -0.533 1.00 96.19 100 GLU A N 1
ATOM 757 C CA . GLU A 1 100 ? 13.311 5.916 0.103 1.00 96.19 100 GLU A CA 1
ATOM 758 C C . GLU A 1 100 ? 13.053 5.222 1.449 1.00 96.19 100 GLU A C 1
ATOM 760 O O . GLU A 1 100 ? 13.956 4.642 2.047 1.00 96.19 100 GLU A O 1
ATOM 765 N N . THR A 1 101 ? 11.810 5.243 1.938 1.00 96.25 101 THR A N 1
ATOM 766 C CA . THR A 1 101 ? 11.438 4.544 3.176 1.00 96.25 101 THR A CA 1
ATOM 767 C C . THR A 1 101 ? 11.272 3.043 2.940 1.00 96.25 101 THR A C 1
ATOM 769 O O . THR A 1 101 ? 11.153 2.579 1.801 1.00 96.25 101 THR A O 1
ATOM 772 N N . SER A 1 102 ? 11.225 2.255 4.019 1.00 97.31 102 SER A N 1
ATOM 773 C CA . SER A 1 102 ? 10.923 0.827 3.901 1.00 97.31 102 SER A CA 1
ATOM 774 C C . SER A 1 102 ? 9.535 0.615 3.283 1.00 97.31 102 SER A C 1
ATOM 776 O O . SER A 1 102 ? 8.584 1.344 3.579 1.00 97.31 102 SER A O 1
ATOM 778 N N . ARG A 1 103 ? 9.382 -0.425 2.450 1.00 96.62 103 ARG A N 1
ATOM 779 C CA . ARG A 1 103 ? 8.081 -0.754 1.839 1.00 96.62 103 ARG A CA 1
ATOM 780 C C . ARG A 1 103 ? 6.958 -0.950 2.866 1.00 96.62 103 ARG A C 1
ATOM 782 O O . ARG A 1 103 ? 5.821 -0.597 2.580 1.00 96.62 103 ARG A O 1
ATOM 789 N N . ILE A 1 104 ? 7.268 -1.466 4.061 1.00 97.44 104 ILE A N 1
ATOM 790 C CA . ILE A 1 104 ? 6.303 -1.613 5.163 1.00 97.44 104 ILE A CA 1
ATOM 791 C C . ILE A 1 104 ? 5.802 -0.236 5.592 1.00 97.44 104 ILE A C 1
ATOM 793 O O . ILE A 1 104 ? 4.601 -0.002 5.589 1.00 97.44 104 ILE A O 1
ATOM 797 N N . HIS A 1 105 ? 6.713 0.688 5.910 1.00 97.75 105 HIS A N 1
ATOM 798 C CA . HIS A 1 105 ? 6.340 2.022 6.371 1.00 97.75 105 HIS A CA 1
ATOM 799 C C . HIS A 1 105 ? 5.512 2.779 5.325 1.00 97.75 105 HIS A C 1
ATOM 801 O O . HIS A 1 105 ? 4.485 3.376 5.657 1.00 97.75 105 HIS A O 1
ATOM 807 N N . ALA A 1 106 ? 5.913 2.693 4.055 1.00 98.38 106 ALA A N 1
ATOM 808 C CA . ALA A 1 106 ? 5.187 3.304 2.954 1.00 98.38 106 ALA A CA 1
ATOM 809 C C . ALA A 1 106 ? 3.775 2.718 2.771 1.00 98.38 106 ALA A C 1
ATOM 811 O O . ALA A 1 106 ? 2.816 3.479 2.666 1.00 98.38 106 ALA A O 1
ATOM 812 N N . VAL A 1 107 ? 3.625 1.386 2.759 1.00 98.44 107 VAL A N 1
ATOM 813 C CA . VAL A 1 107 ? 2.314 0.728 2.597 1.00 98.44 107 VAL A CA 1
ATOM 814 C C . VAL A 1 107 ? 1.405 1.002 3.792 1.00 98.44 107 VAL A C 1
ATOM 816 O O . VAL A 1 107 ? 0.259 1.397 3.588 1.00 98.44 107 VAL A O 1
ATOM 819 N N . THR A 1 108 ? 1.909 0.875 5.024 1.00 98.50 108 THR A N 1
ATOM 820 C CA . THR A 1 108 ? 1.140 1.209 6.231 1.00 98.50 108 THR A CA 1
ATOM 821 C C . THR A 1 108 ? 0.621 2.640 6.152 1.00 98.50 108 THR A C 1
ATOM 823 O O . THR A 1 108 ? -0.574 2.867 6.309 1.00 98.50 108 THR A O 1
ATOM 826 N N . THR A 1 109 ? 1.491 3.606 5.843 1.00 98.56 109 THR A N 1
ATOM 827 C CA . THR A 1 109 ? 1.100 5.022 5.779 1.00 98.56 109 THR A CA 1
ATOM 828 C C . THR A 1 109 ? 0.089 5.288 4.663 1.00 98.56 109 THR A C 1
ATOM 830 O O . THR A 1 109 ? -0.873 6.028 4.877 1.00 98.56 109 THR A O 1
ATOM 833 N N . ALA A 1 110 ? 0.264 4.663 3.494 1.00 98.62 110 ALA A N 1
ATOM 834 C CA . ALA A 1 110 ? -0.683 4.762 2.387 1.00 98.62 110 ALA A CA 1
ATOM 835 C C . ALA A 1 110 ? -2.084 4.289 2.802 1.00 98.62 110 ALA A C 1
ATOM 837 O O . ALA A 1 110 ? -3.063 5.012 2.613 1.00 98.62 110 ALA A O 1
ATOM 838 N N . LEU A 1 111 ? -2.173 3.104 3.414 1.00 98.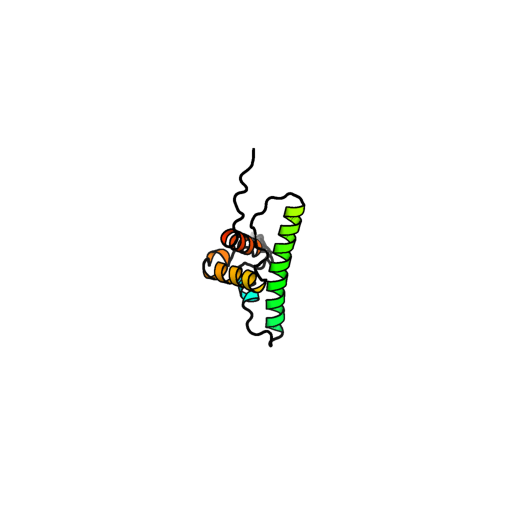56 111 LEU A N 1
ATOM 839 C CA . LEU A 1 111 ? -3.443 2.503 3.819 1.00 98.56 111 LEU A CA 1
ATOM 840 C C . LEU A 1 111 ? -4.091 3.243 4.991 1.00 98.56 111 LEU A C 1
ATOM 842 O O . LEU A 1 111 ? -5.298 3.443 4.969 1.00 98.56 111 LEU A O 1
ATOM 846 N N . MET A 1 112 ? -3.313 3.723 5.965 1.00 98.25 112 MET A N 1
ATOM 847 C CA . MET A 1 112 ? -3.829 4.550 7.066 1.00 98.25 112 MET A CA 1
ATOM 848 C C . MET A 1 112 ? -4.486 5.838 6.568 1.00 98.25 112 MET A C 1
ATOM 850 O O . MET A 1 112 ? -5.516 6.250 7.096 1.00 98.25 112 MET A O 1
ATOM 854 N N . ARG A 1 113 ? -3.892 6.486 5.557 1.00 98.19 113 ARG A N 1
ATOM 855 C CA . ARG A 1 113 ? -4.435 7.726 4.987 1.00 98.19 113 ARG A CA 1
ATOM 856 C C . ARG A 1 113 ? -5.644 7.479 4.090 1.00 98.19 113 ARG A C 1
ATOM 858 O O . ARG A 1 113 ? -6.557 8.296 4.090 1.00 98.19 113 ARG A O 1
ATOM 865 N N . ALA A 1 114 ? -5.637 6.396 3.317 1.00 98.25 114 ALA A N 1
ATOM 866 C CA . ALA A 1 114 ? -6.725 6.076 2.396 1.00 98.25 114 ALA A CA 1
ATOM 867 C C . ALA A 1 114 ? -7.942 5.458 3.099 1.00 98.25 114 ALA A C 1
ATOM 869 O O . ALA A 1 114 ? -9.075 5.712 2.703 1.00 98.25 114 ALA A O 1
ATOM 870 N N . TYR A 1 115 ? -7.702 4.672 4.150 1.00 97.62 115 TYR A N 1
ATOM 871 C CA . TYR A 1 115 ? -8.708 3.864 4.833 1.00 97.62 115 TYR A CA 1
ATOM 872 C C . TYR A 1 115 ? -8.611 4.038 6.358 1.00 97.62 115 TYR A C 1
ATOM 874 O O . TYR A 1 115 ? -8.305 3.078 7.077 1.00 97.62 115 TYR A O 1
ATOM 882 N N . PRO A 1 116 ? -8.820 5.260 6.882 1.00 96.88 116 PRO A N 1
ATOM 883 C CA . PRO A 1 116 ? -8.784 5.487 8.319 1.00 96.88 116 PRO A CA 1
ATOM 884 C C . PRO A 1 116 ? -9.871 4.659 9.011 1.00 96.88 116 PRO A C 1
ATOM 886 O O . PRO A 1 116 ? -11.019 4.616 8.565 1.00 96.88 116 PRO A O 1
ATOM 889 N N . CYS A 1 117 ? -9.523 4.013 10.122 1.00 94.81 117 CYS A N 1
ATOM 890 C CA . CYS A 1 117 ? -10.520 3.324 10.930 1.00 94.81 117 CYS A CA 1
ATOM 891 C C . CYS A 1 117 ? -11.494 4.328 11.555 1.00 94.81 117 CYS A C 1
ATOM 893 O O . CYS A 1 117 ? -11.055 5.366 12.062 1.00 94.81 117 CYS A O 1
ATOM 895 N N . PRO A 1 118 ? -12.808 4.037 11.563 1.00 89.88 118 PRO A N 1
ATOM 896 C CA . PRO A 1 118 ? -13.756 4.863 12.287 1.00 89.88 118 PRO A CA 1
ATOM 897 C C . PRO A 1 118 ? -13.361 4.888 13.763 1.00 89.88 118 PRO A C 1
ATOM 899 O O . PRO A 1 118 ? -12.990 3.861 14.336 1.00 89.88 118 PRO A O 1
ATOM 902 N N . VAL A 1 119 ? -13.447 6.065 14.386 1.00 81.06 119 VAL A N 1
ATOM 903 C CA . VAL A 1 119 ? -13.262 6.190 15.832 1.00 81.06 119 VAL A CA 1
ATOM 904 C C . VAL A 1 119 ? -14.346 5.341 16.484 1.00 81.06 119 VAL A C 1
ATOM 906 O O . VAL A 1 119 ? -15.517 5.723 16.492 1.00 81.06 119 VAL A O 1
ATOM 909 N N . GLN A 1 120 ? -13.978 4.168 16.998 1.00 65.12 120 GLN A N 1
ATOM 910 C CA . GLN A 1 120 ? -14.887 3.396 17.826 1.00 65.12 120 GLN A CA 1
ATOM 911 C C . GLN A 1 120 ? -15.182 4.272 19.042 1.00 65.12 120 GLN A C 1
ATOM 913 O O . GLN A 1 120 ? -14.304 4.497 19.877 1.00 65.12 120 GLN A O 1
ATOM 918 N N . LYS A 1 121 ? -16.396 4.839 19.116 1.00 53.91 121 LYS A N 1
ATOM 919 C CA . LYS A 1 121 ? -16.893 5.454 20.348 1.00 53.91 121 LYS A CA 1
ATOM 920 C C . LYS A 1 121 ? -16.779 4.371 21.411 1.00 53.91 121 LYS A C 1
ATOM 922 O O . LYS A 1 121 ? -17.568 3.431 21.404 1.00 53.91 121 LYS A O 1
ATOM 927 N N . GLN A 1 122 ? -15.772 4.479 22.275 1.00 50.38 122 GLN A N 1
ATOM 928 C CA . GLN A 1 122 ? -15.688 3.670 23.477 1.00 50.38 122 GLN A CA 1
ATOM 929 C C . GLN A 1 122 ? -16.988 3.928 24.240 1.00 50.38 122 GLN A C 1
ATOM 931 O O . GLN A 1 122 ? -17.154 5.000 24.820 1.00 50.38 122 GLN A O 1
ATOM 936 N N . MET A 1 123 ? -17.931 2.986 24.184 1.00 45.41 123 MET A N 1
ATOM 937 C CA . MET A 1 123 ? -18.973 2.889 25.196 1.00 45.41 123 MET A CA 1
ATOM 938 C C . MET A 1 123 ? -18.238 2.490 26.477 1.00 45.41 123 MET A C 1
ATOM 940 O O . MET A 1 123 ? -17.981 1.311 26.704 1.00 45.41 123 MET A O 1
ATOM 944 N N . ARG A 1 124 ? -17.751 3.501 27.201 1.00 44.91 124 ARG A N 1
ATOM 945 C CA . ARG A 1 124 ? -17.358 3.375 28.602 1.00 44.91 124 ARG A CA 1
ATOM 946 C C . ARG A 1 124 ? -18.605 3.460 29.459 1.00 44.91 124 ARG A C 1
ATOM 948 O O . ARG A 1 124 ? -19.471 4.297 29.113 1.00 44.91 124 ARG A O 1
#

Nearest PDB structures (foldseek):
  6ijf-assembly1_A  TM=7.527E-01  e=1.477E-02  Agrobacterium tumefaciens

Mean predicted aligned error: 8.74 Å

Sequence (124 aa):
MMKKWIVLGLATLCSYSALASNQTTGGQLAIWCQAGPLSKPHNARLEGGCNGYLMGFIESHGFSQAQGNAALFCIPDSVSQTERVQTYIDFIKKNPEFKETSRIHAVTTALMRAYPCPVQKQMR

Solvent-accessible surface area (backbone atoms only — not comparable to full-atom values): 7426 Å² total; per-residue (Å²): 138,92,80,82,84,83,80,80,75,79,75,77,77,78,75,75,74,75,75,75,67,91,68,58,23,23,40,57,46,42,51,21,62,61,31,72,67,60,90,39,72,69,23,38,52,29,35,50,50,30,52,52,49,55,51,52,51,52,50,52,50,51,55,43,37,75,74,70,44,83,74,75,44,47,79,60,90,86,63,49,72,67,55,54,52,49,50,45,44,53,39,46,70,77,39,61,79,34,28,81,33,50,34,65,61,35,50,52,53,34,44,32,72,76,22,57,51,78,82,75,78,78,86,121

Radius of gyration: 23.47 Å; Cα contacts (8 Å, |Δi|>4): 108; chains: 1; bounding box: 95×25×51 Å

Secondary structure (DSSP, 8-state):
------------------------BHHHHHHHHT---TTSHHHHHHHHHHHHHHHHHHHHHHHHHHTTPPPS----TT--HHHHHHHHHHHHHH-GGGGGSBHHHHHHHHHHHHSPPP------

InterPro domains:
  IPR041238 Rap1a immunity protein [PF18602] (25-117)

pLDDT: mean 86.25, std 17.29, range [43.97, 98.62]

Foldseek 3Di:
DDDDDDPPPPPPPPPPPPPPPPQQALQNLLCLCPLPDVPDVVNVVSNCVSLVVLVVLVVVLVVCVVVVDDRLFDDDPPQDSNNLSVLLNVQCVVCVVRRRHGSSVSSSVSRCVVGPDDPPPPPD

Organism: NCBI:txid47951